Protein AF-0000000073527473 (afdb_homodimer)

Secondary structure (DSSP, 8-state):
-----EEEEEEE-SSEEEEEEEE-SSS-EEEEEEEEE-SSEEEEEEEEEETTTTEEEEEEEEEEEE-SSEEEEEE-/-----EEEEEEE-SSEEEEEEEE-SSS-EEEEEEEEE-SSEEEEEEEEEETTTTEEEEEEEEEEEE-SSEEEEEE-

Organism: Ambrosia artemisiifolia (NCBI:txid4212)

Radius of gyration: 15.17 Å; Cα contacts (8 Å, |Δi|>4): 416; chains: 2; bounding box: 35×37×34 Å

pLDDT: mean 90.04, std 8.17, range [48.41, 96.56]

InterPro domains:
  IPR001925 Porin, eukaryotic type [PTHR11743] (6-76)
  IPR023614 Porin domain superfamily [G3DSA:2.40.160.10] (2-76)
  IPR027246 Eukaryotic porin/Tom40 [PF01459] (6-75)

Solvent-accessible surface area (backbone atoms only — not comparable to full-atom values): 7274 Å² total; per-residue (Å²): 132,86,73,53,35,30,42,34,42,31,38,51,52,86,55,35,29,39,32,40,32,41,30,68,48,98,52,54,31,41,32,43,32,43,32,42,39,51,79,48,40,32,40,29,40,36,39,29,36,29,65,78,79,68,42,78,75,42,79,34,39,30,43,33,39,35,55,94,48,40,31,40,34,39,34,61,131,87,74,53,36,31,42,33,42,32,38,51,51,85,53,36,30,39,33,39,31,42,30,69,49,99,51,54,30,41,33,42,31,42,33,41,40,50,79,48,40,32,39,29,40,37,39,30,35,30,67,78,79,67,42,78,75,42,78,34,40,30,42,32,38,35,54,95,48,39,33,40,33,40,34,61

Nearest PDB structures (foldseek):
  4bum-assembly1_X-2  TM=7.334E-01  e=2.621E-02  Danio rerio
  7tcv-assembly1_XXX-2  TM=7.668E-01  e=3.592E-02  Mus musculus
  3emn-assembly1_X  TM=7.516E-01  e=4.433E-02  Mus musculus
  7nie-assembly1_C  TM=7.508E-01  e=5.765E-02  Sus scrofa
  5xdn-assembly1_B  TM=7.419E-01  e=1.337E-01  Homo sapiens

Structure (mmCIF, N/CA/C/O backbone):
data_AF-0000000073527473-model_v1
#
loop_
_entity.id
_entity.type
_entity.pdbx_description
1 polymer 'Uncharacterized protein'
#
loop_
_atom_site.group_PDB
_atom_site.id
_atom_site.type_symbol
_atom_site.label_atom_id
_atom_site.label_alt_id
_atom_site.label_comp_id
_atom_site.label_asym_id
_atom_site.label_entity_id
_atom_site.label_seq_id
_atom_site.pdbx_PDB_ins_code
_atom_site.Cartn_x
_atom_site.Cartn_y
_atom_site.Cartn_z
_atom_site.occupancy
_atom_site.B_iso_or_equiv
_atom_site.auth_seq_id
_atom_site.auth_comp_id
_atom_site.auth_asym_id
_atom_site.auth_atom_id
_atom_site.pdbx_PDB_model_num
ATOM 1 N N . MET A 1 1 ? 6.477 10.188 18.234 1 48.56 1 MET A N 1
ATOM 2 C CA . MET A 1 1 ? 6.531 9.031 17.344 1 48.56 1 MET A CA 1
ATOM 3 C C . MET A 1 1 ? 5.133 8.477 17.094 1 48.56 1 MET A C 1
ATOM 5 O O . MET A 1 1 ? 4.441 8.078 18.031 1 48.56 1 MET A O 1
ATOM 9 N N . LYS A 1 2 ? 4.492 8.992 16.109 1 56.56 2 LYS A N 1
ATOM 10 C CA . LYS A 1 2 ? 3.107 8.586 15.891 1 56.56 2 LYS A CA 1
ATOM 11 C C . LYS A 1 2 ? 3.031 7.129 15.43 1 56.56 2 LYS A C 1
ATOM 13 O O . LYS A 1 2 ? 3.672 6.754 14.445 1 56.56 2 LYS A O 1
ATOM 18 N N . VAL A 1 3 ? 2.834 6.176 16.375 1 64.62 3 VAL A N 1
ATOM 19 C CA . VAL A 1 3 ? 2.66 4.762 16.062 1 64.62 3 VAL A CA 1
ATOM 20 C C . VAL A 1 3 ? 1.426 4.574 15.18 1 64.62 3 VAL A C 1
ATOM 22 O O . VAL A 1 3 ? 0.319 4.965 15.562 1 64.62 3 VAL A O 1
ATOM 25 N N . TRP A 1 4 ? 1.646 4.324 13.875 1 75.19 4 TRP A N 1
ATOM 26 C CA . TRP A 1 4 ? 0.542 4.055 12.961 1 75.19 4 TRP A CA 1
ATOM 27 C C . TRP A 1 4 ? 0.235 2.562 12.898 1 75.19 4 TRP A C 1
ATOM 29 O O . TRP A 1 4 ? 1.094 1.759 12.531 1 75.19 4 TRP A O 1
ATOM 39 N N . LEU A 1 5 ? -0.879 2.23 13.711 1 89.69 5 LEU A N 1
ATOM 40 C CA . LEU A 1 5 ? -1.312 0.841 13.602 1 89.69 5 LEU A CA 1
ATOM 41 C C . LEU A 1 5 ? -2.361 0.679 12.508 1 89.69 5 LEU A C 1
ATOM 43 O O . LEU A 1 5 ? -3.352 1.411 12.477 1 89.69 5 LEU A O 1
ATOM 47 N N . GLN A 1 6 ? -2.037 -0.088 11.562 1 93.56 6 GLN A N 1
ATOM 48 C CA . GLN A 1 6 ? -2.955 -0.294 10.445 1 93.56 6 GLN A CA 1
ATOM 49 C C . GLN A 1 6 ? -3.105 -1.777 10.125 1 93.56 6 GLN A C 1
ATOM 51 O O . GLN A 1 6 ? -2.117 -2.516 10.094 1 93.56 6 GLN A O 1
ATOM 56 N N . VAL A 1 7 ? -4.379 -2.121 9.992 1 95.81 7 VAL A N 1
ATOM 57 C CA . VAL A 1 7 ? -4.68 -3.486 9.578 1 95.81 7 VAL A CA 1
ATOM 58 C C . VAL A 1 7 ? -5.168 -3.494 8.133 1 95.81 7 VAL A C 1
ATOM 60 O O . VAL A 1 7 ? -6.008 -2.676 7.754 1 95.81 7 VAL A O 1
ATOM 63 N N . GLU A 1 8 ? -4.613 -4.305 7.359 1 95.25 8 GLU A N 1
ATOM 64 C CA . GLU A 1 8 ? -4.984 -4.395 5.949 1 95.25 8 GLU A CA 1
ATOM 65 C C . GLU A 1 8 ? -5.41 -5.809 5.578 1 95.25 8 GLU A C 1
ATOM 67 O O . GLU A 1 8 ? -4.785 -6.785 6 1 95.25 8 GLU A O 1
ATOM 72 N N . LEU A 1 9 ? -6.57 -5.906 4.918 1 96.25 9 LEU A N 1
ATOM 73 C CA . LEU A 1 9 ? -7.086 -7.156 4.371 1 96.25 9 LEU A CA 1
ATOM 74 C C . LEU A 1 9 ? -7.25 -7.066 2.859 1 96.25 9 LEU A C 1
ATOM 76 O O . LEU A 1 9 ? -7.879 -6.133 2.354 1 96.25 9 LEU A O 1
ATOM 80 N N . GLN A 1 10 ? -6.617 -7.969 2.189 1 93.56 10 GLN A N 1
ATOM 81 C CA . GLN A 1 10 ? -6.66 -7.957 0.73 1 93.56 10 GLN A CA 1
ATOM 82 C C . GLN A 1 10 ? -7.148 -9.289 0.181 1 93.56 10 GLN A C 1
ATOM 84 O O . GLN A 1 10 ? -6.66 -10.352 0.58 1 93.56 10 GLN A O 1
ATOM 89 N N . TYR A 1 11 ? -8.164 -9.219 -0.656 1 94.44 11 TYR A N 1
ATOM 90 C CA . TYR A 1 11 ? -8.68 -10.391 -1.359 1 94.44 11 TYR A CA 1
ATOM 91 C C . TYR A 1 11 ? -8.312 -10.344 -2.838 1 94.44 11 TYR A C 1
ATOM 93 O O . TYR A 1 11 ? -8.672 -9.398 -3.545 1 94.44 11 TYR A O 1
ATOM 101 N N . LEU A 1 12 ? -7.445 -11.281 -3.234 1 85.44 12 LEU A N 1
ATOM 102 C CA . LEU A 1 12 ? -6.996 -11.328 -4.621 1 85.44 12 LEU A CA 1
ATOM 103 C C . LEU A 1 12 ? -7.652 -12.492 -5.363 1 85.44 12 LEU A C 1
ATOM 105 O O . LEU A 1 12 ? -7.559 -13.641 -4.926 1 85.44 12 LEU A O 1
ATOM 109 N N . HIS A 1 13 ? -8.367 -12.062 -6.426 1 87.94 13 HIS A N 1
ATOM 110 C CA . HIS A 1 13 ? -8.945 -13.07 -7.309 1 87.94 13 HIS A CA 1
ATOM 111 C C . HIS A 1 13 ? -8.297 -13.016 -8.695 1 87.94 13 HIS A C 1
ATOM 113 O O . HIS A 1 13 ? -7.516 -12.109 -8.984 1 87.94 13 HIS A O 1
ATOM 119 N N . GLU A 1 14 ? -8.539 -14.008 -9.57 1 85.31 14 GLU A N 1
ATOM 120 C CA . GLU A 1 14 ? -7.91 -14.125 -10.883 1 85.31 14 GLU A CA 1
ATOM 121 C C . GLU A 1 14 ? -8.094 -12.852 -11.703 1 85.31 14 GLU A C 1
ATOM 123 O O . GLU A 1 14 ? -7.172 -12.414 -12.391 1 85.31 14 GLU A O 1
ATOM 128 N N . TYR A 1 15 ? -9.219 -12.203 -11.617 1 87.81 15 TYR A N 1
ATOM 129 C CA . TYR A 1 15 ? -9.516 -11.062 -12.477 1 87.81 15 TYR A CA 1
ATOM 130 C C . TYR A 1 15 ? -9.805 -9.812 -11.648 1 87.81 15 TYR A C 1
ATOM 132 O O . TYR A 1 15 ? -10.062 -8.742 -12.195 1 87.81 15 TYR A O 1
ATOM 140 N N . ALA A 1 16 ? -9.719 -10.047 -10.305 1 92.56 16 ALA A N 1
ATOM 141 C CA . ALA A 1 16 ? -10.102 -8.914 -9.469 1 92.56 16 ALA A CA 1
ATOM 142 C C . ALA A 1 16 ? -9.531 -9.055 -8.062 1 92.56 16 ALA A C 1
ATOM 144 O O . ALA A 1 16 ? -9.234 -10.164 -7.613 1 92.56 16 ALA A O 1
ATOM 145 N N . GLY A 1 17 ? -9.297 -7.902 -7.461 1 92.12 17 GLY A N 1
ATOM 146 C CA . GLY A 1 17 ? -8.844 -7.844 -6.082 1 92.12 17 GLY A CA 1
ATOM 147 C C . GLY A 1 17 ? -9.359 -6.637 -5.332 1 92.12 17 GLY A C 1
ATOM 148 O O . GLY A 1 17 ? -9.594 -5.578 -5.926 1 92.12 17 GLY A O 1
ATOM 149 N N . ILE A 1 18 ? -9.617 -6.922 -4.09 1 96 18 ILE A N 1
ATOM 150 C CA . ILE A 1 18 ? -10.07 -5.82 -3.25 1 96 18 ILE A CA 1
ATOM 151 C C . ILE A 1 18 ? -9.281 -5.812 -1.941 1 96 18 ILE A C 1
ATOM 153 O O . ILE A 1 18 ? -8.859 -6.863 -1.46 1 96 18 ILE A O 1
ATOM 157 N N . SER A 1 19 ? -8.922 -4.648 -1.49 1 93.56 19 SER A N 1
ATOM 158 C CA . SER A 1 19 ? -8.195 -4.512 -0.231 1 93.56 19 SER A CA 1
ATOM 159 C C . SER A 1 19 ? -8.852 -3.475 0.675 1 93.56 19 SER A C 1
ATOM 161 O O . SER A 1 19 ? -9.375 -2.471 0.195 1 93.56 19 SER A O 1
ATOM 163 N N . THR A 1 20 ? -8.945 -3.797 1.899 1 96.31 20 THR A N 1
ATOM 164 C CA . THR A 1 20 ? -9.484 -2.889 2.904 1 96.31 20 THR A CA 1
ATOM 165 C C . THR A 1 20 ? -8.477 -2.674 4.035 1 96.31 20 THR A C 1
ATOM 167 O O . THR A 1 20 ? -7.797 -3.613 4.453 1 96.31 20 THR A O 1
ATOM 170 N N . SER A 1 21 ? -8.234 -1.504 4.391 1 93.62 21 SER A N 1
ATOM 171 C CA . SER A 1 21 ? -7.309 -1.191 5.473 1 93.62 21 SER A CA 1
ATOM 172 C C . SER A 1 21 ? -7.949 -0.259 6.496 1 93.62 21 SER A C 1
ATOM 174 O O . SER A 1 21 ? -8.68 0.662 6.133 1 93.62 21 SER A O 1
ATOM 176 N N . ILE A 1 22 ? -7.762 -0.572 7.754 1 95.12 22 ILE A N 1
ATOM 177 C CA . ILE A 1 22 ? -8.305 0.227 8.844 1 95.12 22 ILE A CA 1
ATOM 178 C C . ILE A 1 22 ? -7.164 0.776 9.703 1 95.12 22 ILE A C 1
ATOM 180 O O . ILE A 1 22 ? -6.383 0.011 10.273 1 95.12 22 ILE A O 1
ATOM 184 N N . GLY A 1 23 ? -7.039 2.008 9.688 1 91.75 23 GLY A N 1
ATOM 185 C CA . GLY A 1 23 ? -6.086 2.66 10.578 1 91.75 23 GLY A CA 1
ATOM 186 C C . GLY A 1 23 ? -6.617 2.859 11.984 1 91.75 23 GLY A C 1
ATOM 187 O O . GLY A 1 23 ? -7.621 3.547 12.18 1 91.75 23 GLY A O 1
ATOM 188 N N . LEU A 1 24 ? -5.941 2.021 12.938 1 87.19 24 LEU A N 1
ATOM 189 C CA . LEU A 1 24 ? -6.375 2.098 14.328 1 87.19 24 LEU A CA 1
ATOM 190 C C . LEU A 1 24 ? -5.605 3.178 15.078 1 87.19 24 LEU A C 1
ATOM 192 O O . LEU A 1 24 ? -4.73 2.871 15.891 1 87.19 24 LEU A O 1
ATOM 196 N N . THR A 1 25 ? -5.629 4.402 14.516 1 80.31 25 THR A N 1
ATOM 197 C CA . THR A 1 25 ? -5.023 5.527 15.219 1 80.31 25 THR A CA 1
ATOM 198 C C . THR A 1 25 ? -6.094 6.453 15.781 1 80.31 25 THR A C 1
ATOM 200 O O . THR A 1 25 ? -7.18 6 16.156 1 80.31 25 THR A O 1
ATOM 203 N N . ALA A 1 26 ? -5.766 7.746 15.898 1 77.81 26 ALA A N 1
ATOM 204 C CA . ALA A 1 26 ? -6.68 8.711 16.5 1 77.81 26 ALA A CA 1
ATOM 205 C C . ALA A 1 26 ? -8.023 8.711 15.773 1 77.81 26 ALA A C 1
ATOM 207 O O . ALA A 1 26 ? -9.078 8.812 16.406 1 77.81 26 ALA A O 1
ATOM 208 N N . SER A 1 27 ? -7.969 8.531 14.523 1 79.75 27 SER A N 1
ATOM 209 C CA . SER A 1 27 ? -9.211 8.43 13.766 1 79.75 27 SER A CA 1
ATOM 210 C C . SER A 1 27 ? -9.242 7.168 12.906 1 79.75 27 SER A C 1
ATOM 212 O O . SER A 1 27 ? -8.312 6.91 12.141 1 79.75 27 SER A O 1
ATOM 214 N N . PRO A 1 28 ? -10.312 6.332 13.18 1 87.69 28 PRO A N 1
ATOM 215 C CA . PRO A 1 28 ? -10.438 5.141 12.344 1 87.69 28 PRO A CA 1
ATOM 216 C C . PRO A 1 28 ? -10.562 5.477 10.859 1 87.69 28 PRO A C 1
ATOM 218 O O . PRO A 1 28 ? -11.523 6.133 10.445 1 87.69 28 PRO A O 1
ATOM 221 N N . LEU A 1 29 ? -9.609 5.273 10.047 1 89.12 29 LEU A N 1
ATOM 222 C CA . LEU A 1 29 ? -9.602 5.516 8.609 1 89.12 29 LEU A CA 1
ATOM 223 C C . LEU A 1 29 ? -9.82 4.215 7.84 1 89.12 29 LEU A C 1
ATOM 225 O O . LEU A 1 29 ? -9.086 3.244 8.031 1 89.12 29 LEU A O 1
ATOM 229 N N . PHE A 1 30 ? -10.867 4.25 7.109 1 94.75 30 PHE A N 1
ATOM 230 C CA . PHE A 1 30 ? -11.172 3.086 6.285 1 94.75 30 PHE A CA 1
ATOM 231 C C . PHE A 1 30 ? -10.695 3.295 4.855 1 94.75 30 PHE A C 1
ATOM 233 O O . PHE A 1 30 ? -11.125 4.23 4.18 1 94.75 30 PHE A O 1
ATOM 240 N N . ASN A 1 31 ? -9.766 2.555 4.457 1 94.25 31 ASN A N 1
ATOM 241 C CA . ASN A 1 31 ? -9.289 2.576 3.078 1 94.25 31 ASN A CA 1
ATOM 242 C C . ASN A 1 31 ? -9.812 1.384 2.283 1 94.25 31 ASN A C 1
ATOM 244 O O . ASN A 1 31 ? -9.68 0.237 2.717 1 94.25 31 ASN A O 1
ATOM 248 N N . PHE A 1 32 ? -10.391 1.725 1.265 1 96.56 32 PHE A N 1
ATOM 249 C CA . PHE A 1 32 ? -10.898 0.683 0.38 1 96.56 32 PHE A CA 1
ATOM 250 C C . PHE A 1 32 ? -10.242 0.774 -0.994 1 96.56 32 PHE A C 1
ATOM 252 O O . PHE A 1 32 ? -10.266 1.831 -1.629 1 96.56 32 PHE A O 1
ATOM 259 N N . SER A 1 33 ? -9.602 -0.312 -1.454 1 94.88 33 SER A N 1
ATOM 260 C CA . SER A 1 33 ? -8.977 -0.364 -2.771 1 94.88 33 SER A CA 1
ATOM 261 C C . SER A 1 33 ? -9.523 -1.526 -3.596 1 94.88 33 SER A C 1
ATOM 263 O O . SER A 1 33 ? -9.688 -2.635 -3.08 1 94.88 33 SER A O 1
ATOM 265 N N . GLY A 1 34 ? -9.961 -1.241 -4.703 1 95.88 34 GLY A N 1
ATOM 266 C CA . GLY A 1 34 ? -10.367 -2.264 -5.656 1 95.88 34 GLY A CA 1
ATOM 267 C C . GLY A 1 34 ? -9.461 -2.346 -6.867 1 95.88 34 GLY A C 1
ATOM 268 O O . GLY A 1 34 ? -9.008 -1.32 -7.383 1 95.88 34 GLY A O 1
ATOM 269 N N . VAL A 1 35 ? -9.047 -3.539 -7.27 1 93.44 35 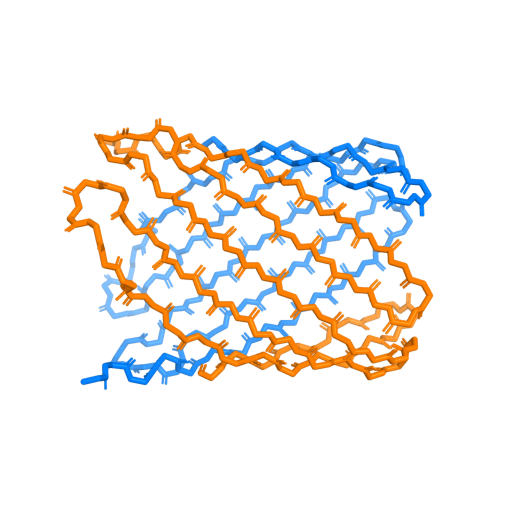VAL A N 1
ATOM 270 C CA . VAL A 1 35 ? -8.188 -3.738 -8.43 1 93.44 35 VAL A CA 1
ATOM 271 C C . VAL A 1 35 ? -8.844 -4.711 -9.406 1 93.44 35 VAL A C 1
ATOM 273 O O . VAL A 1 35 ? -9.461 -5.695 -8.992 1 93.44 35 VAL A O 1
ATOM 276 N N . ALA A 1 36 ? -8.922 -4.297 -10.555 1 95.12 36 ALA A N 1
ATOM 277 C CA . ALA A 1 36 ? -9.406 -5.168 -11.625 1 95.12 36 ALA A CA 1
ATOM 278 C C . ALA A 1 36 ? -8.398 -5.25 -12.766 1 95.12 36 ALA A C 1
ATOM 280 O O . ALA A 1 36 ? -7.809 -4.242 -13.148 1 95.12 36 ALA A O 1
ATOM 281 N N . GLY A 1 37 ? -8.109 -6.473 -13.234 1 93.38 37 GLY A N 1
ATOM 282 C CA . GLY A 1 37 ? -7.168 -6.656 -14.328 1 93.38 37 GLY A CA 1
ATOM 283 C C . GLY A 1 37 ? -6.816 -8.109 -14.578 1 93.38 37 GLY A C 1
ATOM 284 O O . GLY A 1 37 ? -7.602 -9.008 -14.258 1 93.38 37 GLY A O 1
ATOM 285 N N . ASN A 1 38 ? -5.715 -8.297 -15.273 1 91.06 38 ASN A N 1
ATOM 286 C CA . ASN A 1 38 ? -5.191 -9.633 -15.531 1 91.06 38 ASN A CA 1
ATOM 287 C C . ASN A 1 38 ? -3.842 -9.852 -14.852 1 91.06 38 ASN A C 1
ATOM 289 O O . ASN A 1 38 ? -3.443 -9.062 -13.992 1 91.06 38 ASN A O 1
ATOM 293 N N . ASN A 1 39 ? -3.205 -10.953 -15.07 1 84.94 39 ASN A N 1
ATOM 294 C CA . ASN A 1 39 ? -1.945 -11.297 -14.422 1 84.94 39 ASN A CA 1
ATOM 295 C C . ASN A 1 39 ? -0.826 -10.344 -14.828 1 84.94 39 ASN A C 1
ATOM 297 O O . ASN A 1 39 ? 0.183 -10.227 -14.133 1 84.94 39 ASN A O 1
ATOM 301 N N . THR A 1 40 ? -1.095 -9.672 -15.859 1 90.38 40 THR A N 1
ATOM 302 C CA . THR A 1 40 ? -0.044 -8.812 -16.391 1 90.38 40 THR A CA 1
ATOM 303 C C . THR A 1 40 ? -0.338 -7.348 -16.062 1 90.38 40 THR A C 1
ATOM 305 O O . THR A 1 40 ? 0.567 -6.59 -15.703 1 90.38 40 THR A O 1
ATOM 308 N N . VAL A 1 41 ? -1.59 -7.031 -16.203 1 92.94 41 VAL A N 1
ATOM 309 C CA . VAL A 1 41 ? -1.99 -5.641 -16.031 1 92.94 41 VAL A CA 1
ATOM 310 C C . VAL A 1 41 ? -3.221 -5.562 -15.125 1 92.94 41 VAL A C 1
ATOM 312 O O . VAL A 1 41 ? -4.105 -6.418 -15.203 1 92.94 41 VAL A O 1
ATOM 315 N N . ALA A 1 42 ? -3.156 -4.582 -14.164 1 93.5 42 ALA A N 1
ATOM 316 C CA . ALA A 1 42 ? -4.293 -4.383 -13.273 1 93.5 42 ALA A CA 1
ATOM 317 C C . ALA A 1 42 ? -4.543 -2.896 -13.031 1 93.5 42 ALA A C 1
ATOM 319 O O . ALA A 1 42 ? -3.604 -2.102 -12.984 1 93.5 42 ALA A O 1
ATOM 320 N N . LEU A 1 43 ? -5.777 -2.547 -13 1 94.94 43 LEU A N 1
ATOM 321 C CA . LEU A 1 43 ? -6.207 -1.197 -12.648 1 94.94 43 LEU A CA 1
ATOM 322 C C . LEU A 1 43 ? -6.879 -1.177 -11.281 1 94.94 43 LEU A C 1
ATOM 324 O O . LEU A 1 43 ? -7.633 -2.092 -10.938 1 94.94 43 LEU A O 1
ATOM 328 N N . GLY A 1 44 ? -6.449 -0.204 -10.5 1 94.06 44 GLY A N 1
ATOM 329 C CA . GLY A 1 44 ? -7.012 -0.11 -9.164 1 94.06 44 GLY A CA 1
ATOM 330 C C . GLY A 1 44 ? -7.48 1.289 -8.812 1 94.06 44 GLY A C 1
ATOM 331 O O . GLY A 1 44 ? -7.004 2.271 -9.375 1 94.06 44 GLY A O 1
ATOM 332 N N . THR A 1 45 ? -8.461 1.361 -7.984 1 95.44 45 THR A N 1
ATOM 333 C CA . THR A 1 45 ? -8.961 2.598 -7.395 1 95.44 45 THR A CA 1
ATOM 334 C C . THR A 1 45 ? -8.945 2.518 -5.871 1 95.44 45 THR A C 1
ATOM 336 O O . THR A 1 45 ? -9.172 1.45 -5.301 1 95.44 45 THR A O 1
ATOM 339 N N . ASP A 1 46 ? -8.453 3.537 -5.234 1 93.56 46 ASP A N 1
ATOM 340 C CA . ASP A 1 46 ? -8.375 3.57 -3.777 1 93.56 46 ASP A CA 1
ATOM 341 C C . ASP A 1 46 ? -9.102 4.785 -3.215 1 93.56 46 ASP A C 1
ATOM 343 O O . ASP A 1 46 ? -8.938 5.902 -3.715 1 93.56 46 ASP A O 1
ATOM 347 N N . VAL A 1 47 ? -9.984 4.523 -2.213 1 93.81 47 VAL A N 1
ATOM 348 C CA . VAL A 1 47 ? -10.719 5.602 -1.556 1 93.81 47 VAL A CA 1
ATOM 349 C C . VAL A 1 47 ? -10.523 5.512 -0.043 1 93.81 47 VAL A C 1
ATOM 351 O O . VAL A 1 47 ? -10.398 4.414 0.507 1 93.81 47 VAL A O 1
ATOM 354 N N . CYS A 1 48 ? -10.289 6.59 0.557 1 92.31 48 CYS A N 1
ATOM 355 C CA . CYS A 1 48 ? -10.117 6.668 2.004 1 92.31 48 CYS A CA 1
ATOM 356 C C . CYS A 1 48 ? -11.258 7.445 2.648 1 92.31 48 CYS A C 1
ATOM 358 O O . CYS A 1 48 ? -11.484 8.609 2.316 1 92.31 48 CYS A O 1
ATOM 360 N N . PHE A 1 49 ? -11.969 6.703 3.508 1 93.88 49 PHE A N 1
ATOM 361 C CA . PHE A 1 49 ? -13.109 7.273 4.227 1 93.88 49 PHE A CA 1
ATOM 362 C C . PHE A 1 49 ? -12.75 7.531 5.684 1 93.88 49 PHE A C 1
ATOM 364 O O . PHE A 1 49 ? -12.344 6.617 6.406 1 93.88 49 PHE A O 1
ATOM 371 N N . ASP A 1 50 ? -12.898 8.719 6 1 92 50 ASP A N 1
ATOM 372 C CA . ASP A 1 50 ? -12.633 9.125 7.375 1 92 50 ASP A CA 1
ATOM 373 C C . ASP A 1 50 ? -13.914 9.125 8.203 1 92 50 ASP A C 1
ATOM 375 O O . ASP A 1 50 ? -14.805 9.945 7.988 1 92 50 ASP A O 1
ATOM 379 N N . THR A 1 51 ? -13.961 8.203 9.047 1 90.88 51 THR A N 1
ATOM 380 C CA . THR A 1 51 ? -15.164 8.07 9.859 1 90.88 51 THR A CA 1
ATOM 381 C C . THR A 1 51 ? -15.281 9.234 10.836 1 90.88 51 THR A C 1
ATOM 383 O O . THR A 1 51 ? -16.375 9.547 11.305 1 90.88 51 THR A O 1
ATOM 386 N N .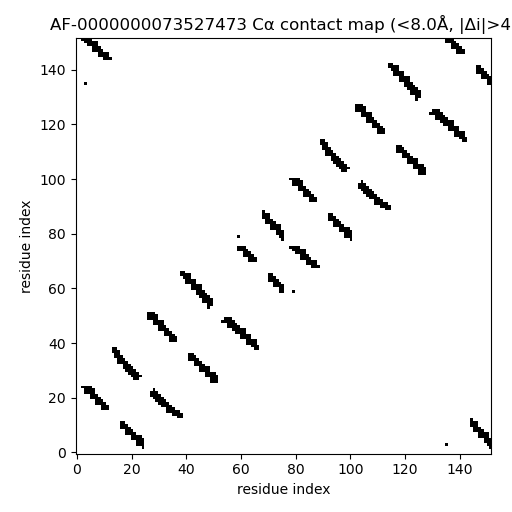 ALA A 1 52 ? -14.133 9.836 11.125 1 86.44 52 ALA A N 1
ATOM 387 C CA . ALA A 1 52 ? -14.156 10.984 12.023 1 86.44 52 ALA A CA 1
ATOM 388 C C . ALA A 1 52 ? -14.852 12.18 11.383 1 86.44 52 ALA A C 1
ATOM 390 O O . ALA A 1 52 ? -15.68 12.844 12.023 1 86.44 52 ALA A O 1
ATOM 391 N N . THR A 1 53 ? -14.602 12.375 10.086 1 88.12 53 THR A N 1
ATOM 392 C 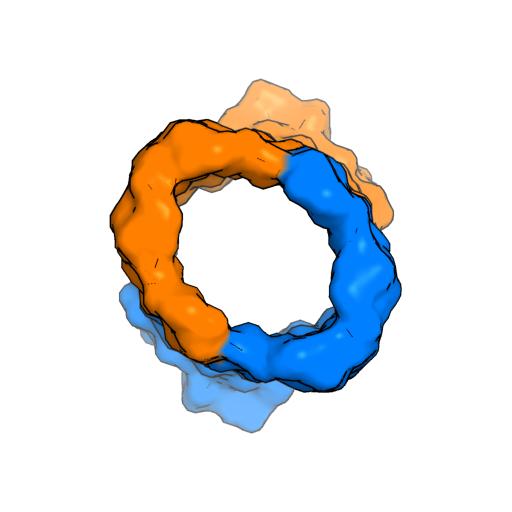CA . THR A 1 53 ? -15.18 13.508 9.375 1 88.12 53 THR A CA 1
ATOM 393 C C . THR A 1 53 ? -16.391 13.078 8.555 1 88.12 53 THR A C 1
ATOM 395 O O . THR A 1 53 ? -17.281 13.883 8.273 1 88.12 53 THR A O 1
ATOM 398 N N . GLY A 1 54 ? -16.406 11.859 8.305 1 91.25 54 GLY A N 1
ATOM 399 C CA . GLY A 1 54 ? -17.5 11.289 7.531 1 91.25 54 GLY A CA 1
ATOM 400 C C . GLY A 1 54 ? -17.406 11.602 6.051 1 91.25 54 GLY A C 1
ATOM 401 O O . GLY A 1 54 ? -18.422 11.781 5.383 1 91.25 54 GLY A O 1
ATOM 402 N N . ASN A 1 55 ? -16.188 11.844 5.535 1 93.88 55 ASN A N 1
ATOM 403 C CA . ASN A 1 55 ? -15.984 12.188 4.133 1 93.88 55 ASN A CA 1
ATOM 404 C C . ASN A 1 55 ? -14.82 11.406 3.527 1 93.88 55 ASN A C 1
ATOM 406 O O . ASN A 1 55 ? -13.961 10.906 4.254 1 93.88 55 ASN A O 1
ATOM 410 N N . PHE A 1 56 ? -14.938 11.398 2.148 1 90.88 56 PHE A N 1
ATOM 411 C CA . PHE A 1 56 ? -13.82 10.797 1.429 1 90.88 56 PHE A CA 1
ATOM 412 C C . PHE A 1 56 ? -12.617 11.734 1.403 1 90.88 56 PHE A C 1
ATOM 414 O O . PHE A 1 56 ? -12.734 12.891 0.992 1 90.88 56 PHE A O 1
ATOM 421 N N . THR A 1 57 ? -11.602 11.203 1.915 1 87.56 57 THR A N 1
ATOM 422 C CA . THR A 1 57 ? -10.43 12.062 2.041 1 87.56 57 THR A CA 1
ATOM 423 C C . THR A 1 57 ? -9.492 11.867 0.856 1 87.56 57 THR A C 1
ATOM 425 O O . THR A 1 57 ? -8.789 12.797 0.457 1 87.56 57 THR A O 1
ATOM 428 N N . LYS A 1 58 ? -9.469 10.672 0.301 1 85.12 58 LYS A N 1
ATOM 429 C CA . LYS A 1 58 ? -8.531 10.414 -0.785 1 85.12 58 LYS A CA 1
ATOM 430 C C . LYS A 1 58 ? -9.164 9.547 -1.867 1 85.12 58 LYS A C 1
ATOM 432 O O . LYS A 1 58 ? -9.922 8.625 -1.563 1 85.12 58 LYS A O 1
ATOM 437 N N . TYR A 1 59 ? -8.969 10.039 -3.055 1 91.06 59 TYR A N 1
ATOM 438 C CA . TYR A 1 59 ? -9.328 9.258 -4.234 1 91.06 59 TYR A CA 1
ATOM 439 C C . TYR A 1 59 ? -8.117 9.023 -5.129 1 91.06 59 TYR A C 1
ATOM 441 O O . TYR A 1 59 ? -7.527 9.977 -5.641 1 91.06 59 TYR A O 1
ATOM 449 N N . ASN A 1 60 ? -7.766 7.801 -5.234 1 91.88 60 ASN A N 1
ATOM 450 C CA . ASN A 1 60 ? -6.59 7.492 -6.039 1 91.88 60 ASN A CA 1
ATOM 451 C C . ASN A 1 60 ? -6.898 6.445 -7.105 1 91.88 60 ASN A C 1
ATOM 453 O O . ASN A 1 60 ? -7.73 5.562 -6.895 1 91.88 60 ASN A O 1
ATOM 457 N N . ALA A 1 61 ? -6.277 6.645 -8.18 1 94.62 61 ALA A N 1
ATOM 458 C CA . ALA A 1 61 ? -6.27 5.633 -9.234 1 94.62 61 ALA A CA 1
ATOM 459 C C . ALA A 1 61 ? -4.902 4.965 -9.344 1 94.62 61 ALA A C 1
ATOM 461 O O . ALA A 1 61 ? -3.871 5.613 -9.172 1 94.62 61 ALA A O 1
ATOM 462 N N . ALA A 1 62 ? -4.957 3.715 -9.492 1 93.75 62 ALA A N 1
ATOM 463 C CA . ALA A 1 62 ? -3.691 2.986 -9.57 1 93.75 62 ALA A CA 1
ATOM 464 C C . ALA A 1 62 ? -3.662 2.064 -10.789 1 93.75 62 ALA A C 1
ATOM 466 O O . ALA A 1 62 ? -4.648 1.387 -11.086 1 93.75 62 ALA A O 1
ATOM 467 N N . LEU A 1 63 ? -2.58 2.127 -11.484 1 95.5 63 LEU A N 1
ATOM 468 C CA . LEU A 1 63 ? -2.279 1.205 -12.578 1 95.5 63 LEU A CA 1
ATOM 469 C C . LEU A 1 63 ? -1.084 0.324 -12.227 1 95.5 63 LEU A C 1
ATOM 471 O O . LEU A 1 63 ? -0.039 0.825 -11.805 1 95.5 63 LEU A O 1
ATOM 475 N N . SER A 1 64 ? -1.279 -0.926 -12.258 1 93.5 64 SER A N 1
ATOM 476 C CA . SER A 1 64 ? -0.18 -1.824 -11.914 1 93.5 64 SER A CA 1
ATOM 477 C C . SER A 1 64 ? 0.083 -2.826 -13.039 1 93.5 64 SER A C 1
ATOM 479 O O . SER A 1 64 ? -0.851 -3.293 -13.695 1 93.5 64 SER A O 1
ATOM 481 N N . PHE A 1 65 ? 1.305 -2.996 -13.312 1 95.25 65 PHE A N 1
ATOM 482 C CA . PHE A 1 65 ? 1.806 -4.012 -14.234 1 95.25 65 PHE A CA 1
ATOM 483 C C . PHE A 1 65 ? 2.631 -5.055 -13.484 1 95.25 65 PHE A C 1
ATOM 485 O O . PHE A 1 65 ? 3.666 -4.73 -12.898 1 95.25 65 PHE A O 1
ATOM 492 N N . SER A 1 66 ? 2.08 -6.242 -13.398 1 90.19 66 SER A N 1
ATOM 493 C CA . SER A 1 66 ? 2.74 -7.305 -12.648 1 90.19 66 SER A CA 1
ATOM 494 C C . SER A 1 66 ? 3.33 -8.359 -13.578 1 90.19 66 SER A C 1
ATOM 496 O O . SER A 1 66 ? 2.648 -8.844 -14.484 1 90.19 66 SER A O 1
ATOM 498 N N . THR A 1 67 ? 4.629 -8.617 -13.312 1 91.19 67 THR A N 1
ATOM 499 C CA . THR A 1 67 ? 5.316 -9.711 -13.992 1 91.19 67 THR A CA 1
ATOM 500 C C . THR A 1 67 ? 5.723 -10.797 -13 1 91.19 67 THR A C 1
ATOM 502 O O . THR A 1 67 ? 5.445 -10.688 -11.805 1 91.19 67 THR A O 1
ATOM 505 N N . SER A 1 68 ? 6.27 -11.875 -13.375 1 86.12 68 SER A N 1
ATOM 506 C CA . SER A 1 68 ? 6.609 -12.992 -12.5 1 86.12 68 SER A CA 1
ATOM 507 C C . SER A 1 68 ? 7.574 -12.57 -11.398 1 86.12 68 SER A C 1
ATOM 509 O O . SER A 1 68 ? 7.559 -13.133 -10.305 1 86.12 68 SER A O 1
ATOM 511 N N . ASP A 1 69 ? 8.328 -11.57 -11.602 1 88.06 69 ASP A N 1
ATOM 512 C CA . ASP A 1 69 ? 9.367 -11.203 -10.648 1 88.06 69 ASP A CA 1
ATOM 513 C C . ASP A 1 69 ? 9.281 -9.727 -10.273 1 88.06 69 ASP A C 1
ATOM 515 O O . ASP A 1 69 ? 9.852 -9.297 -9.266 1 88.06 69 ASP A O 1
ATOM 519 N N . LEU A 1 70 ? 8.508 -9.117 -11.094 1 92.38 70 LEU A N 1
ATOM 520 C CA . LEU A 1 70 ? 8.531 -7.668 -10.953 1 92.38 70 LEU A CA 1
ATOM 521 C C . LEU A 1 70 ? 7.129 -7.086 -11.055 1 92.38 70 LEU A C 1
ATOM 523 O O . LEU A 1 70 ? 6.32 -7.547 -11.867 1 92.38 70 LEU A O 1
ATOM 527 N N . I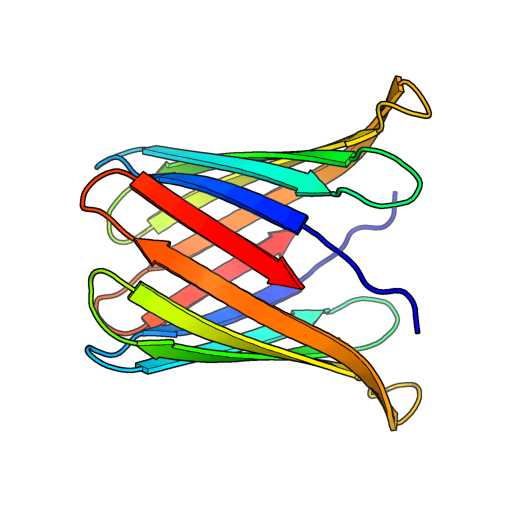LE A 1 71 ? 6.859 -6.105 -10.156 1 92.38 71 ILE A N 1
ATOM 528 C CA . ILE A 1 71 ? 5.578 -5.41 -10.203 1 92.38 71 ILE A CA 1
ATOM 529 C C . ILE A 1 71 ? 5.809 -3.902 -10.273 1 92.38 71 ILE A C 1
ATOM 531 O O . ILE A 1 71 ? 6.508 -3.336 -9.43 1 92.38 71 ILE A O 1
ATOM 535 N N . ALA A 1 72 ? 5.234 -3.297 -11.266 1 95.56 72 ALA A N 1
ATOM 536 C CA . ALA A 1 72 ? 5.277 -1.844 -11.414 1 95.56 72 ALA A CA 1
ATOM 537 C C . ALA A 1 72 ? 3.889 -1.234 -11.242 1 95.56 72 ALA A C 1
ATOM 539 O O . ALA A 1 72 ? 2.912 -1.729 -11.812 1 95.56 72 ALA A O 1
ATOM 540 N N . SER A 1 73 ? 3.805 -0.256 -10.391 1 95.12 73 SER A N 1
ATOM 541 C CA . SER A 1 73 ? 2.502 0.346 -10.125 1 95.12 73 SER A CA 1
ATOM 542 C C . SER A 1 73 ? 2.58 1.869 -10.164 1 95.12 73 SER A C 1
ATOM 544 O O . SER A 1 73 ? 3.582 2.455 -9.75 1 95.12 73 SER A O 1
ATOM 546 N N . LEU A 1 74 ? 1.54 2.457 -10.75 1 95.44 74 LEU A N 1
ATOM 547 C CA . LEU A 1 74 ? 1.404 3.906 -10.836 1 95.44 74 LEU A CA 1
ATOM 548 C C . LEU A 1 74 ? 0.156 4.379 -10.094 1 95.44 74 LEU A C 1
ATOM 550 O O . LEU A 1 74 ? -0.949 3.902 -10.367 1 95.44 74 LEU A O 1
ATOM 554 N N . ILE A 1 75 ? 0.442 5.164 -9.133 1 93.5 75 ILE A N 1
ATOM 555 C CA . ILE A 1 75 ? -0.673 5.715 -8.367 1 93.5 75 ILE A CA 1
ATOM 556 C C . ILE A 1 75 ? -0.885 7.18 -8.75 1 93.5 75 ILE A C 1
ATOM 558 O O . ILE A 1 75 ? 0.061 7.969 -8.758 1 93.5 75 ILE A O 1
ATOM 562 N N . LEU A 1 76 ? -2.174 7.492 -9.094 1 90.62 76 LEU A N 1
ATOM 563 C CA . LEU A 1 76 ? -2.523 8.828 -9.562 1 90.62 76 LEU A CA 1
ATOM 564 C C . LEU A 1 76 ? -3.586 9.461 -8.664 1 90.62 76 LEU A C 1
ATOM 566 O O . LEU A 1 76 ? -4.41 8.75 -8.086 1 90.62 76 LEU A O 1
ATOM 570 N N . MET B 1 1 ? -7.234 19.859 -4.871 1 48.41 1 MET B N 1
ATOM 571 C CA . MET B 1 1 ? -7.16 18.422 -5.098 1 48.41 1 MET B CA 1
ATOM 572 C C . MET B 1 1 ? -5.711 17.984 -5.281 1 48.41 1 MET B C 1
ATOM 574 O O . MET B 1 1 ? -5.023 18.453 -6.191 1 48.41 1 MET B O 1
ATOM 578 N N . LYS B 1 2 ? -5.082 17.656 -4.223 1 56.72 2 LYS B N 1
ATOM 579 C CA . LYS B 1 2 ? -3.658 17.344 -4.312 1 56.72 2 LYS B CA 1
ATOM 580 C C . LYS B 1 2 ? -3.428 16.047 -5.07 1 56.72 2 LYS B C 1
ATOM 582 O O . LYS B 1 2 ? -3.971 15 -4.703 1 56.72 2 LYS B O 1
ATOM 587 N N . VAL B 1 3 ? -3.219 16.125 -6.41 1 64.56 3 VAL B N 1
ATOM 588 C CA . VAL B 1 3 ? -2.9 14.969 -7.238 1 64.56 3 VAL B CA 1
ATOM 589 C C . VAL B 1 3 ? -1.6 14.336 -6.758 1 64.56 3 VAL B C 1
ATOM 591 O O . VAL B 1 3 ? -0.565 15 -6.68 1 64.56 3 VAL B O 1
ATOM 594 N N . TRP B 1 4 ? -1.704 13.18 -6.07 1 75.12 4 TRP B N 1
ATOM 595 C CA . TRP B 1 4 ? -0.524 12.438 -5.633 1 75.12 4 TRP B CA 1
ATOM 596 C C . TRP B 1 4 ? -0.082 11.438 -6.695 1 75.12 4 TRP B C 1
ATOM 598 O O . TRP B 1 4 ? -0.843 10.547 -7.066 1 75.12 4 TRP B O 1
ATOM 608 N N . LEU B 1 5 ? 1.004 11.938 -7.449 1 89.75 5 LEU B N 1
ATOM 609 C CA . LEU B 1 5 ? 1.562 10.984 -8.406 1 89.75 5 LEU B CA 1
ATOM 610 C C . LEU B 1 5 ? 2.662 10.148 -7.758 1 89.75 5 LEU B C 1
ATOM 612 O O . LEU B 1 5 ? 3.582 10.688 -7.145 1 89.75 5 LEU B O 1
ATOM 616 N N . GLN B 1 6 ? 2.434 8.898 -7.719 1 93.5 6 GLN B N 1
ATOM 617 C CA . GLN B 1 6 ? 3.406 8 -7.098 1 93.5 6 GLN B CA 1
ATOM 618 C C . GLN B 1 6 ? 3.697 6.801 -7.992 1 93.5 6 GLN B C 1
ATOM 620 O O . GLN B 1 6 ? 2.777 6.203 -8.555 1 93.5 6 GLN B O 1
ATOM 625 N N . VAL B 1 7 ? 5.012 6.59 -8.109 1 95.69 7 VAL B N 1
ATOM 626 C CA . VAL B 1 7 ? 5.449 5.41 -8.852 1 95.69 7 VAL B CA 1
ATOM 627 C C . VAL B 1 7 ? 5.984 4.359 -7.887 1 95.69 7 VAL B C 1
ATOM 629 O O . VAL B 1 7 ? 6.762 4.676 -6.984 1 95.69 7 VAL B O 1
ATOM 632 N N . GLU B 1 8 ? 5.512 3.188 -8.008 1 95.19 8 GLU B N 1
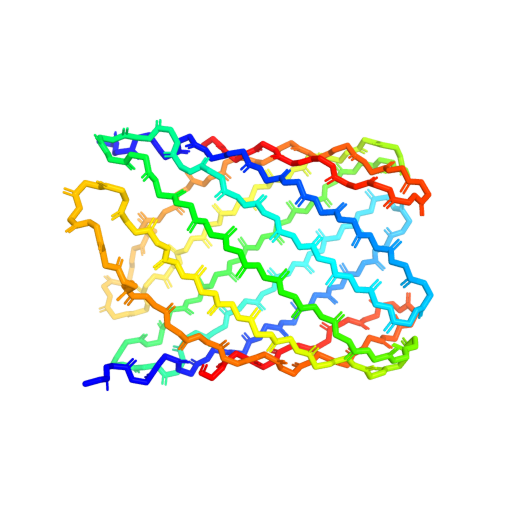ATOM 633 C CA . GLU B 1 8 ? 5.945 2.1 -7.133 1 95.19 8 GLU B CA 1
ATOM 634 C C . GLU B 1 8 ? 6.504 0.932 -7.938 1 95.19 8 GLU B C 1
ATOM 636 O O . GLU B 1 8 ? 5.945 0.557 -8.969 1 95.19 8 GLU B O 1
ATOM 641 N N . LEU B 1 9 ? 7.703 0.495 -7.527 1 96.25 9 LEU B N 1
ATOM 642 C CA . LEU B 1 9 ? 8.344 -0.688 -8.094 1 96.25 9 LEU B CA 1
ATOM 643 C C . LEU B 1 9 ? 8.555 -1.754 -7.02 1 96.25 9 LEU B C 1
ATOM 645 O O . LEU B 1 9 ? 9.109 -1.47 -5.957 1 96.25 9 LEU B O 1
ATOM 649 N N . GLN B 1 10 ? 8.031 -2.914 -7.289 1 93.56 10 GLN B N 1
ATOM 650 C CA . GLN B 1 10 ? 8.125 -4 -6.316 1 93.56 10 GLN B CA 1
ATOM 651 C C . GLN B 1 10 ? 8.758 -5.242 -6.945 1 93.56 10 GLN B C 1
ATOM 653 O O . GLN B 1 10 ? 8.344 -5.672 -8.023 1 93.56 10 GLN B O 1
ATOM 658 N N . TYR B 1 11 ? 9.789 -5.738 -6.293 1 94.38 11 TYR B N 1
ATOM 659 C CA . TYR B 1 11 ? 10.438 -6.984 -6.688 1 94.38 11 TYR B CA 1
ATOM 660 C C . TYR B 1 11 ? 10.125 -8.102 -5.699 1 94.38 11 TYR B C 1
ATOM 662 O O . TYR B 1 11 ? 10.414 -7.984 -4.508 1 94.38 11 TYR B O 1
ATOM 670 N N . LEU B 1 12 ? 9.383 -9.102 -6.188 1 85.44 12 LEU B N 1
ATOM 671 C CA . LEU B 1 12 ? 8.984 -10.211 -5.336 1 85.44 12 LEU B CA 1
ATOM 672 C C . LEU B 1 12 ? 9.773 -11.469 -5.688 1 85.44 12 LEU B C 1
ATOM 674 O O . LEU B 1 12 ? 9.781 -11.906 -6.84 1 85.44 12 LEU B O 1
ATOM 678 N N . HIS B 1 13 ? 10.477 -11.906 -4.641 1 88 13 HIS B N 1
ATOM 679 C CA . HIS B 1 13 ? 11.18 -13.18 -4.781 1 88 13 HIS B CA 1
ATOM 680 C C . HIS B 1 13 ? 10.586 -14.242 -3.871 1 88 13 HIS B C 1
ATOM 682 O O . HIS B 1 13 ? 9.727 -13.945 -3.031 1 88 13 HIS B O 1
ATOM 688 N N . GLU B 1 14 ? 10.93 -15.531 -4.016 1 85.25 14 GLU B N 1
ATOM 689 C CA . GLU B 1 14 ? 10.359 -16.656 -3.277 1 85.25 14 GLU B CA 1
ATOM 690 C C . GLU B 1 14 ? 10.453 -16.438 -1.771 1 85.25 14 GLU B C 1
ATOM 692 O O . GLU B 1 14 ? 9.523 -16.75 -1.032 1 85.25 14 GLU B O 1
ATOM 697 N N . TYR B 1 15 ? 11.516 -15.836 -1.294 1 87.69 15 TYR B N 1
ATOM 698 C CA . TYR B 1 15 ? 11.727 -15.711 0.143 1 87.69 15 TYR B CA 1
ATOM 699 C C . TYR B 1 15 ? 11.867 -14.25 0.551 1 87.69 15 TYR B C 1
ATOM 701 O O . TYR B 1 15 ? 12.039 -13.945 1.733 1 87.69 15 TYR B O 1
ATOM 709 N N . ALA B 1 16 ? 11.766 -13.406 -0.5 1 92.69 16 ALA B N 1
ATOM 710 C CA . ALA B 1 16 ? 12.016 -12 -0.18 1 92.69 16 ALA B CA 1
ATOM 711 C C . ALA B 1 16 ? 11.406 -11.078 -1.238 1 92.69 16 ALA B C 1
ATOM 713 O O . ALA B 1 16 ? 11.203 -11.492 -2.381 1 92.69 16 ALA B O 1
ATOM 714 N N . GLY B 1 17 ? 11.055 -9.898 -0.782 1 92.25 17 GLY B N 1
ATOM 715 C CA . GLY B 1 17 ? 10.539 -8.867 -1.668 1 92.25 17 GLY B CA 1
ATOM 716 C C . GLY B 1 17 ? 10.922 -7.461 -1.231 1 92.25 17 GLY B C 1
ATOM 717 O O . GLY B 1 17 ? 11.07 -7.195 -0.037 1 92.25 17 GLY B O 1
ATOM 718 N N . ILE B 1 18 ? 11.156 -6.695 -2.252 1 96 18 ILE B N 1
ATOM 719 C CA . ILE B 1 18 ? 11.477 -5.305 -1.955 1 96 18 ILE B CA 1
ATOM 720 C C . ILE B 1 18 ? 10.648 -4.379 -2.842 1 96 18 ILE B C 1
ATOM 722 O O . ILE B 1 18 ? 10.289 -4.742 -3.965 1 96 18 ILE B O 1
ATOM 726 N N . SER B 1 19 ? 10.164 -3.316 -2.27 1 93.69 19 SER B N 1
ATOM 727 C CA . SER B 1 19 ? 9.383 -2.342 -3.027 1 93.69 19 SER B CA 1
ATOM 728 C C . SER B 1 19 ? 9.914 -0.927 -2.812 1 93.69 19 SER B C 1
ATOM 730 O O . SER B 1 19 ? 10.375 -0.588 -1.72 1 93.69 19 SER B O 1
ATOM 732 N N . THR B 1 20 ? 9.992 -0.21 -3.871 1 96.25 20 THR B N 1
ATOM 733 C CA . THR B 1 20 ? 10.414 1.186 -3.824 1 96.25 20 THR B CA 1
ATOM 734 C C . THR B 1 20 ? 9.352 2.094 -4.438 1 96.25 20 THR B C 1
ATOM 736 O O . THR B 1 20 ? 8.734 1.743 -5.445 1 96.25 20 THR B O 1
ATOM 739 N N . SER B 1 21 ? 8.992 3.104 -3.799 1 93.56 21 SER B N 1
ATOM 740 C CA . SER B 1 21 ? 8 4.047 -4.305 1 93.56 21 SER B CA 1
ATOM 741 C C . SER B 1 21 ? 8.531 5.477 -4.262 1 93.56 21 SER B C 1
ATOM 743 O O . SER B 1 21 ? 9.203 5.867 -3.309 1 93.56 21 SER B O 1
ATOM 745 N N . ILE B 1 22 ? 8.32 6.199 -5.344 1 95 22 ILE B N 1
ATOM 746 C CA . ILE B 1 22 ? 8.766 7.586 -5.445 1 95 22 ILE B CA 1
ATOM 747 C C . ILE B 1 22 ? 7.559 8.5 -5.637 1 95 22 ILE B C 1
ATOM 749 O O . ILE B 1 22 ? 6.828 8.383 -6.621 1 95 22 ILE B O 1
ATOM 753 N N . GLY B 1 23 ? 7.336 9.289 -4.703 1 91.69 23 GLY B N 1
ATOM 754 C CA . GLY B 1 23 ? 6.309 10.305 -4.832 1 91.69 23 GLY B CA 1
ATOM 755 C C . GLY B 1 23 ? 6.773 11.531 -5.598 1 91.69 23 GLY B C 1
ATOM 756 O O . GLY B 1 23 ? 7.715 12.211 -5.18 1 91.69 23 GLY B O 1
ATOM 757 N N . LEU B 1 24 ? 6.152 11.656 -6.879 1 87.06 24 LEU B N 1
ATOM 758 C CA . LEU B 1 24 ? 6.539 12.773 -7.727 1 87.06 24 LEU B CA 1
ATOM 759 C C . LEU B 1 24 ? 5.68 14 -7.434 1 87.06 24 LEU B C 1
ATOM 761 O O . LEU B 1 24 ? 4.844 14.383 -8.25 1 87.06 24 LEU B O 1
ATOM 765 N N . THR B 1 25 ? 5.574 14.352 -6.137 1 80.06 25 THR B N 1
ATOM 766 C CA . THR B 1 25 ? 4.867 15.57 -5.766 1 80.06 25 THR B CA 1
ATOM 767 C C . THR B 1 25 ? 5.848 16.672 -5.402 1 80.06 25 THR B C 1
ATOM 769 O O . THR B 1 25 ? 6.969 16.719 -5.91 1 80.06 25 THR B O 1
ATOM 772 N N . ALA B 1 26 ? 5.426 17.609 -4.543 1 77.5 26 ALA B N 1
ATOM 773 C CA . ALA B 1 26 ? 6.242 18.766 -4.18 1 77.5 26 ALA B CA 1
ATOM 774 C C . ALA B 1 26 ? 7.602 18.328 -3.643 1 77.5 26 ALA B C 1
ATOM 776 O O . ALA B 1 26 ? 8.625 18.938 -3.943 1 77.5 26 ALA B O 1
ATOM 777 N N . SER B 1 27 ? 7.582 17.266 -2.951 1 79.44 27 SER B N 1
ATOM 778 C CA . SER B 1 27 ? 8.852 16.734 -2.473 1 79.44 27 SER B CA 1
ATOM 779 C C . SER B 1 27 ? 9.016 15.266 -2.867 1 79.44 27 SER B C 1
ATOM 781 O O . SER B 1 27 ? 8.133 14.445 -2.604 1 79.44 27 SER B O 1
ATOM 783 N N . PRO B 1 28 ? 10.141 15.008 -3.621 1 87.62 28 PRO B N 1
ATOM 784 C CA . PRO B 1 28 ? 10.406 13.609 -3.965 1 87.62 28 PRO B CA 1
ATOM 785 C C . PRO B 1 28 ? 10.547 12.719 -2.732 1 87.62 28 PRO B C 1
ATOM 787 O O . PRO B 1 28 ? 11.469 12.906 -1.937 1 87.62 28 PRO B O 1
ATOM 790 N N . LEU B 1 29 ? 9.641 11.914 -2.383 1 89.12 29 LEU B N 1
ATOM 791 C CA . LEU B 1 29 ? 9.664 10.984 -1.255 1 89.12 29 LEU B CA 1
ATOM 792 C C . LEU B 1 29 ? 10 9.57 -1.72 1 89.12 29 LEU B C 1
ATOM 794 O O . LEU B 1 29 ? 9.344 9.031 -2.611 1 89.12 29 LEU B O 1
ATOM 798 N N . PHE B 1 30 ? 11.062 9.141 -1.181 1 94.69 30 PHE B N 1
ATOM 799 C CA . PHE B 1 30 ? 11.484 7.785 -1.501 1 94.69 30 PHE B CA 1
ATOM 800 C C . PHE B 1 30 ? 11.047 6.812 -0.415 1 94.69 30 PHE B C 1
ATOM 802 O O . PHE B 1 30 ? 11.43 6.957 0.749 1 94.69 30 PHE B O 1
ATOM 809 N N . ASN B 1 31 ? 10.188 5.93 -0.735 1 94.19 31 ASN B N 1
ATOM 810 C CA . ASN B 1 31 ? 9.766 4.871 0.176 1 94.19 31 ASN B CA 1
ATOM 811 C C . ASN B 1 31 ? 10.406 3.533 -0.176 1 94.19 31 ASN B C 1
ATOM 81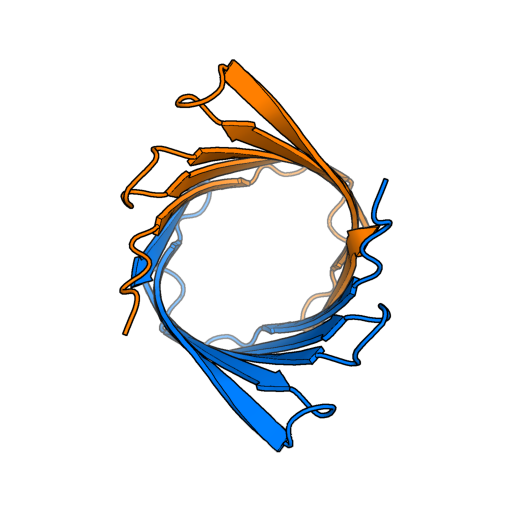3 O O . ASN B 1 31 ? 10.344 3.094 -1.325 1 94.19 31 ASN B O 1
ATOM 817 N N . PHE B 1 32 ? 11 3.057 0.769 1 96.56 32 PHE B N 1
ATOM 818 C CA . PHE B 1 32 ? 11.617 1.75 0.587 1 96.56 32 PHE B CA 1
ATOM 819 C C . PHE B 1 32 ? 11 0.722 1.529 1 96.56 32 PHE B C 1
ATOM 821 O O . PHE B 1 32 ? 10.953 0.935 2.742 1 96.56 32 PHE B O 1
ATOM 828 N N . SER B 1 33 ? 10.469 -0.376 0.987 1 94.81 33 SER B N 1
ATOM 829 C CA . SER B 1 33 ? 9.898 -1.454 1.786 1 94.81 33 SER B CA 1
ATOM 830 C C . SER B 1 33 ? 10.562 -2.789 1.475 1 94.81 33 SER B C 1
ATOM 832 O O . SER B 1 33 ? 10.805 -3.111 0.309 1 94.81 33 SER B O 1
ATOM 834 N N . GLY B 1 34 ? 11.031 -3.4 2.434 1 95.88 34 GLY B N 1
ATOM 835 C CA . GLY B 1 34 ? 11.562 -4.75 2.303 1 95.88 34 GLY B CA 1
ATOM 836 C C . GLY B 1 34 ? 10.719 -5.793 3.012 1 95.88 34 GLY B C 1
ATOM 837 O O . GLY B 1 34 ? 10.203 -5.547 4.105 1 95.88 34 GLY B O 1
ATOM 838 N N . VAL B 1 35 ? 10.438 -6.918 2.367 1 93.44 35 VAL B N 1
ATOM 839 C CA . VAL B 1 35 ? 9.641 -7.992 2.953 1 93.44 35 VAL B CA 1
ATOM 840 C C . VAL B 1 35 ? 10.414 -9.305 2.891 1 93.44 35 VAL B C 1
ATOM 842 O O . VAL B 1 35 ? 11.094 -9.586 1.901 1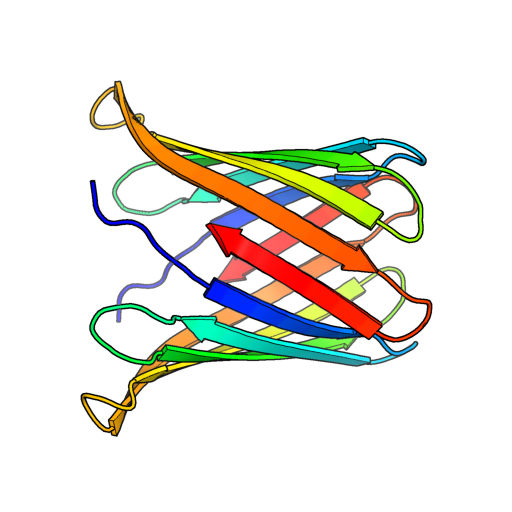 93.44 35 VAL B O 1
ATOM 845 N N . ALA B 1 36 ? 10.5 -9.883 3.967 1 95.19 36 ALA B N 1
ATOM 846 C CA . ALA B 1 36 ? 11.102 -11.211 4.031 1 95.19 36 ALA B CA 1
ATOM 847 C C . ALA B 1 36 ? 10.148 -12.211 4.688 1 95.19 36 ALA B C 1
ATOM 849 O O . ALA B 1 36 ? 9.484 -11.891 5.672 1 95.19 36 ALA B O 1
ATOM 850 N N . GLY B 1 37 ? 9.992 -13.414 4.07 1 93.31 37 GLY B N 1
ATOM 851 C CA . GLY B 1 37 ? 9.117 -14.438 4.621 1 93.31 37 GLY B CA 1
ATOM 852 C C . GLY B 1 37 ? 8.898 -15.609 3.684 1 93.31 37 GLY B C 1
ATOM 853 O O . GLY B 1 37 ? 9.75 -15.898 2.844 1 93.31 37 GLY B O 1
ATOM 854 N N . ASN B 1 38 ? 7.836 -16.344 3.953 1 91.12 38 ASN B N 1
ATOM 855 C CA . ASN B 1 38 ? 7.441 -17.453 3.102 1 91.12 38 ASN B CA 1
ATOM 856 C C . ASN B 1 38 ? 6.09 -17.203 2.438 1 91.12 38 ASN B C 1
ATOM 858 O O . ASN B 1 38 ? 5.605 -16.062 2.416 1 91.12 38 ASN B O 1
ATOM 862 N N . ASN B 1 39 ? 5.559 -18.156 1.727 1 84.88 39 ASN B N 1
ATOM 863 C CA . ASN B 1 39 ? 4.309 -17.984 0.987 1 84.88 39 ASN B CA 1
ATOM 864 C C . ASN B 1 39 ? 3.129 -17.766 1.925 1 84.88 39 ASN B C 1
ATOM 866 O O . ASN B 1 39 ? 2.088 -17.25 1.505 1 84.88 39 ASN B O 1
ATOM 870 N N . THR B 1 40 ? 3.387 -18.062 3.119 1 90.5 40 THR B N 1
ATOM 871 C CA . THR B 1 40 ? 2.285 -17.969 4.07 1 90.5 40 THR B CA 1
ATOM 872 C C . THR B 1 40 ? 2.443 -16.75 4.969 1 90.5 40 THR B C 1
ATOM 874 O O . THR B 1 40 ? 1.464 -16.062 5.266 1 90.5 40 THR B O 1
ATOM 877 N N . VAL B 1 41 ? 3.67 -16.531 5.344 1 92.94 41 VAL B N 1
ATOM 878 C CA . VAL B 1 41 ? 3.943 -15.461 6.289 1 92.94 41 VAL B CA 1
ATOM 879 C C . VAL B 1 41 ? 5.125 -14.625 5.797 1 92.94 41 VAL B C 1
ATOM 881 O O . VAL B 1 41 ? 6.082 -15.164 5.242 1 92.94 41 VAL B O 1
ATOM 884 N N . ALA B 1 42 ? 4.93 -13.273 5.906 1 93.56 42 ALA B N 1
ATOM 885 C CA . ALA B 1 42 ? 6.004 -12.367 5.508 1 93.56 42 ALA B CA 1
ATOM 886 C C . ALA B 1 42 ? 6.121 -11.195 6.477 1 93.56 42 ALA B C 1
ATOM 888 O O . ALA B 1 42 ? 5.113 -10.719 7.012 1 93.56 42 ALA B O 1
ATOM 889 N N . LEU B 1 43 ? 7.312 -10.836 6.762 1 94.94 43 LEU B N 1
ATOM 890 C CA . LEU B 1 43 ? 7.613 -9.656 7.562 1 94.94 43 LEU B CA 1
ATOM 891 C C . LEU B 1 43 ? 8.219 -8.555 6.699 1 94.94 43 LEU B C 1
ATOM 893 O O . LEU B 1 43 ? 9.031 -8.836 5.809 1 94.94 43 LEU B O 1
ATOM 897 N N . GLY B 1 44 ? 7.688 -7.383 6.902 1 94 44 GLY B N 1
ATOM 898 C CA . GLY B 1 44 ? 8.188 -6.266 6.117 1 94 44 GLY B CA 1
ATOM 899 C C . GLY B 1 44 ? 8.523 -5.047 6.953 1 94 44 GLY B C 1
ATOM 900 O O . GLY B 1 44 ? 7.984 -4.871 8.047 1 94 44 GLY B O 1
ATOM 901 N N . THR B 1 45 ? 9.453 -4.293 6.496 1 95.44 45 THR B N 1
ATOM 902 C CA . THR B 1 45 ? 9.82 -3 7.062 1 95.44 45 THR B CA 1
ATOM 903 C C . THR B 1 45 ? 9.758 -1.906 6 1 95.44 45 THR B C 1
ATOM 905 O O . THR B 1 45 ? 10.047 -2.154 4.828 1 95.44 45 THR B O 1
ATOM 908 N N . ASP B 1 46 ? 9.172 -0.797 6.34 1 93.56 46 ASP B N 1
ATOM 909 C CA . ASP B 1 46 ? 9.031 0.315 5.402 1 93.56 46 ASP B CA 1
ATOM 910 C C . ASP B 1 46 ? 9.648 1.592 5.977 1 93.56 46 ASP B C 1
ATOM 912 O O . ASP B 1 46 ? 9.414 1.932 7.137 1 93.56 46 ASP B O 1
ATOM 916 N N . VAL B 1 47 ? 10.5 2.258 5.152 1 93.69 47 VAL B N 1
ATOM 917 C CA . VAL B 1 47 ? 11.125 3.514 5.559 1 93.69 47 VAL B CA 1
ATOM 918 C C . VAL B 1 47 ? 10.883 4.578 4.488 1 93.69 47 VAL B C 1
ATOM 920 O O . VAL B 1 47 ? 10.82 4.266 3.299 1 93.69 47 VAL B O 1
ATOM 923 N N . CYS B 1 48 ? 10.531 5.707 4.898 1 92.38 48 CYS B N 1
ATOM 924 C CA . CYS B 1 48 ? 10.297 6.836 4.004 1 92.38 48 CYS B CA 1
ATOM 925 C C . CYS B 1 48 ? 11.359 7.914 4.199 1 92.38 48 CYS B C 1
ATOM 927 O O . CYS B 1 48 ? 11.516 8.445 5.301 1 92.38 48 CYS B O 1
ATOM 929 N N . PHE B 1 49 ? 12.094 8.133 3.096 1 93.88 49 PHE B N 1
ATOM 930 C CA . PHE B 1 49 ? 13.156 9.133 3.09 1 93.88 49 PHE B CA 1
ATOM 931 C C . PHE B 1 49 ? 12.734 10.375 2.311 1 93.88 49 PHE B C 1
ATOM 933 O O . PHE B 1 49 ? 12.375 10.281 1.134 1 93.88 49 PHE B O 1
ATOM 940 N N . ASP B 1 50 ? 12.781 11.375 2.998 1 92.06 50 ASP B N 1
ATOM 941 C CA . ASP B 1 50 ? 12.445 12.656 2.387 1 92.06 50 ASP B CA 1
ATOM 942 C C . ASP B 1 50 ? 13.695 13.367 1.877 1 92.06 50 ASP B C 1
ATOM 944 O O . ASP B 1 50 ? 14.523 13.82 2.668 1 92.06 50 ASP B O 1
ATOM 948 N N . THR B 1 51 ? 13.789 13.391 0.629 1 90.88 51 THR B N 1
ATOM 949 C CA . THR B 1 51 ? 14.977 14 0.035 1 90.88 51 THR B CA 1
ATOM 950 C C . THR B 1 51 ? 14.977 15.508 0.252 1 90.88 51 THR B C 1
ATOM 952 O O . THR B 1 51 ? 16.031 16.141 0.207 1 90.88 51 THR B O 1
ATOM 955 N N . ALA B 1 52 ? 13.781 16.031 0.481 1 86.44 52 ALA B N 1
ATOM 956 C CA . ALA B 1 52 ? 13.688 17.469 0.733 1 86.44 52 ALA B CA 1
ATOM 957 C C . ALA B 1 52 ? 14.32 17.828 2.076 1 86.44 52 ALA B C 1
ATOM 959 O O . ALA B 1 52 ? 15.055 18.812 2.176 1 86.44 52 ALA B O 1
ATOM 960 N N . THR B 1 53 ? 14.094 16.984 3.076 1 88.06 53 THR B N 1
ATOM 961 C CA . THR B 1 53 ? 14.602 17.25 4.414 1 88.06 53 THR B CA 1
ATOM 962 C C . THR B 1 53 ? 15.867 16.438 4.68 1 88.06 53 THR B C 1
ATOM 964 O O . THR B 1 53 ? 16.703 16.828 5.496 1 88.06 53 THR B O 1
ATOM 967 N N . GLY B 1 54 ? 15.984 15.445 3.951 1 91.44 54 GLY B N 1
ATOM 968 C CA . GLY B 1 54 ? 17.141 14.578 4.086 1 91.44 54 GLY B CA 1
ATOM 969 C C . GLY B 1 54 ? 17.062 13.664 5.297 1 91.44 54 GLY B C 1
ATOM 970 O O . GLY B 1 54 ? 18.078 13.367 5.918 1 91.44 54 GLY B O 1
ATOM 971 N N . ASN B 1 55 ? 15.867 13.344 5.77 1 94.06 55 ASN B N 1
ATOM 972 C CA . ASN B 1 55 ? 15.68 12.508 6.945 1 94.06 55 ASN B CA 1
ATOM 973 C C . ASN B 1 55 ? 14.602 11.445 6.715 1 94.06 55 ASN B C 1
ATOM 975 O O . ASN B 1 55 ? 13.766 11.594 5.824 1 94.06 55 ASN B O 1
ATOM 979 N N . PHE B 1 56 ? 14.758 10.414 7.617 1 91.06 56 PHE B N 1
ATOM 980 C CA . PHE B 1 56 ? 13.719 9.391 7.602 1 91.06 56 PHE B CA 1
ATOM 981 C C . PHE B 1 56 ? 12.453 9.891 8.289 1 91.06 56 PHE B C 1
ATOM 983 O O . PHE B 1 56 ? 12.508 10.344 9.438 1 91.06 56 PHE B O 1
ATOM 990 N N . THR B 1 57 ? 11.445 9.844 7.543 1 87.69 57 THR B N 1
ATOM 991 C CA . THR B 1 57 ? 10.211 10.414 8.07 1 87.69 57 THR B CA 1
ATOM 992 C C . THR B 1 57 ? 9.336 9.32 8.672 1 87.69 57 THR B C 1
ATOM 994 O O . THR B 1 57 ? 8.578 9.578 9.617 1 87.69 57 THR B O 1
ATOM 997 N N . LYS B 1 58 ? 9.414 8.133 8.141 1 85.31 58 LYS B N 1
ATOM 998 C CA . LYS B 1 58 ? 8.531 7.074 8.633 1 85.31 58 LYS B CA 1
ATOM 999 C C . LYS B 1 58 ? 9.266 5.738 8.695 1 85.31 58 LYS B C 1
ATOM 1001 O O . LYS B 1 58 ? 10.078 5.426 7.82 1 85.31 58 LYS B O 1
ATOM 1006 N N . TYR B 1 59 ? 9.062 5.137 9.82 1 91.25 59 TYR B N 1
ATOM 1007 C CA . TYR B 1 59 ? 9.531 3.768 10 1 91.25 59 TYR B CA 1
ATOM 1008 C C . TYR B 1 59 ? 8.375 2.85 10.383 1 91.25 59 TYR B C 1
ATOM 1010 O O . TYR B 1 59 ? 7.723 3.051 11.414 1 91.25 59 TYR B O 1
ATOM 1018 N N . ASN B 1 60 ? 8.133 1.938 9.516 1 91.94 60 ASN B N 1
ATOM 1019 C CA . ASN B 1 60 ? 7.02 1.032 9.781 1 91.94 60 ASN B CA 1
ATOM 1020 C C . ASN B 1 60 ? 7.453 -0.428 9.703 1 91.94 60 ASN B C 1
ATOM 1022 O O . ASN B 1 60 ? 8.344 -0.773 8.922 1 91.94 60 ASN B O 1
ATOM 1026 N N . ALA B 1 61 ? 6.855 -1.164 10.547 1 94.5 61 ALA B N 1
ATOM 1027 C CA . ALA B 1 61 ? 6.973 -2.619 10.469 1 94.5 61 ALA B CA 1
ATOM 1028 C C . ALA B 1 61 ? 5.672 -3.252 9.992 1 94.5 61 ALA B C 1
ATOM 1030 O O . ALA B 1 61 ? 4.582 -2.777 10.328 1 94.5 61 ALA B O 1
ATOM 1031 N N . ALA B 1 62 ? 5.836 -4.18 9.148 1 93.69 62 ALA B N 1
ATOM 1032 C CA . ALA B 1 62 ? 4.641 -4.82 8.609 1 93.69 62 ALA B CA 1
ATOM 1033 C C . ALA B 1 62 ? 4.738 -6.34 8.711 1 93.69 62 ALA B C 1
ATOM 1035 O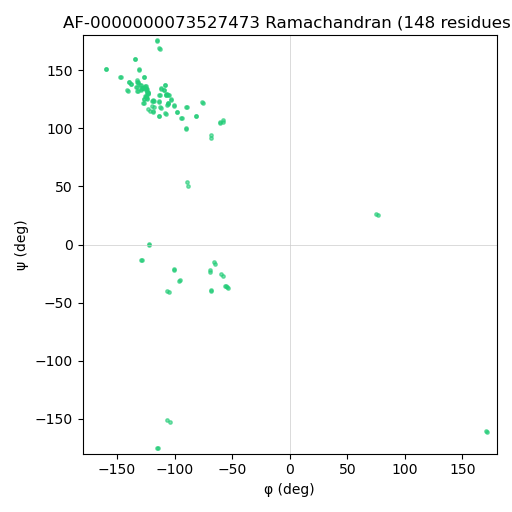 O . ALA B 1 62 ? 5.789 -6.922 8.43 1 93.69 62 ALA B O 1
ATOM 1036 N N . LEU B 1 63 ? 3.699 -6.918 9.164 1 95.5 63 LEU B N 1
ATOM 1037 C CA . LEU B 1 63 ? 3.523 -8.367 9.172 1 95.5 63 LEU B CA 1
ATOM 1038 C C . LEU B 1 63 ? 2.393 -8.781 8.234 1 95.5 63 LEU B C 1
ATOM 1040 O O . LEU B 1 63 ? 1.294 -8.219 8.297 1 95.5 63 LEU B O 1
ATOM 1044 N N . SER B 1 64 ? 2.68 -9.609 7.332 1 93.56 64 SER B N 1
ATOM 1045 C CA . SER B 1 64 ? 1.645 -10.031 6.391 1 93.56 64 SER B CA 1
ATOM 1046 C C . SER B 1 64 ? 1.511 -11.547 6.355 1 93.56 64 SER B C 1
ATOM 1048 O O . SER B 1 64 ? 2.506 -12.273 6.469 1 93.56 64 SER B O 1
ATOM 1050 N N . PHE B 1 65 ? 0.326 -11.969 6.355 1 95.19 65 PHE B N 1
ATOM 1051 C CA . PHE B 1 65 ? -0.048 -13.367 6.172 1 95.19 65 PHE B CA 1
ATOM 1052 C C . PHE B 1 65 ? -0.802 -13.555 4.863 1 95.19 65 PHE B C 1
ATOM 1054 O O . PHE B 1 65 ? -1.888 -13 4.68 1 95.19 65 PHE B O 1
ATOM 1061 N N . SER B 1 66 ? -0.149 -14.219 3.939 1 90.06 66 SER B N 1
ATOM 1062 C CA . SER B 1 66 ? -0.738 -14.406 2.617 1 90.06 66 SER B CA 1
ATOM 1063 C C . SER B 1 66 ? -1.196 -15.844 2.412 1 90.06 66 SER B C 1
ATOM 1065 O O . SER B 1 66 ? -0.443 -16.781 2.674 1 90.06 66 SER B O 1
ATOM 1067 N N . THR B 1 67 ? -2.486 -15.922 1.981 1 91.06 67 THR B N 1
ATOM 1068 C CA . THR B 1 67 ? -3.049 -17.203 1.577 1 91.06 67 THR B CA 1
ATOM 1069 C C . THR B 1 67 ? -3.398 -17.203 0.092 1 91.06 67 THR B C 1
ATOM 1071 O O . THR B 1 67 ? -3.191 -16.188 -0.596 1 91.06 67 THR B O 1
ATOM 1074 N N . SER B 1 68 ? -3.818 -18.234 -0.49 1 85.75 68 SER B N 1
ATOM 1075 C CA . SER B 1 68 ? -4.098 -18.344 -1.918 1 85.75 68 SER B CA 1
ATOM 1076 C C . SER B 1 68 ? -5.137 -17.312 -2.357 1 85.75 68 SER B C 1
ATOM 1078 O O . SER B 1 68 ? -5.117 -16.859 -3.5 1 85.75 68 SER B O 1
ATOM 1080 N N . ASP B 1 69 ? -5.973 -16.891 -1.501 1 88.06 69 ASP B N 1
ATOM 1081 C CA . ASP B 1 69 ? -7.078 -16.016 -1.899 1 88.06 69 ASP B CA 1
ATOM 1082 C C . ASP B 1 69 ? -7.137 -14.766 -1.026 1 88.06 69 ASP B C 1
ATOM 1084 O O . ASP B 1 69 ? -7.789 -13.789 -1.385 1 88.06 69 ASP B O 1
ATOM 1088 N N . LEU B 1 70 ? -6.391 -14.922 -0.002 1 92.31 70 LEU B N 1
ATOM 1089 C CA . LEU B 1 70 ? -6.547 -13.867 0.995 1 92.31 70 LEU B CA 1
ATOM 1090 C C . LEU B 1 70 ? -5.195 -13.445 1.557 1 92.31 70 LEU B C 1
ATOM 1092 O O . LEU B 1 70 ? -4.32 -14.281 1.773 1 92.31 70 LEU B O 1
ATOM 1096 N N . ILE B 1 71 ? -5.043 -12.102 1.719 1 92.19 71 ILE B N 1
ATOM 1097 C CA . ILE B 1 71 ? -3.826 -11.578 2.33 1 92.19 71 ILE B CA 1
ATOM 1098 C C . ILE B 1 71 ? -4.188 -10.664 3.5 1 92.19 71 ILE B C 1
ATOM 1100 O O . ILE B 1 71 ? -4.965 -9.719 3.344 1 92.19 71 ILE B O 1
ATOM 1104 N N . ALA B 1 72 ? -3.643 -10.977 4.633 1 95.62 72 ALA B N 1
ATOM 1105 C CA . ALA B 1 72 ? -3.805 -10.141 5.82 1 95.62 72 ALA B CA 1
ATOM 1106 C C . ALA B 1 72 ? -2.482 -9.492 6.223 1 95.62 72 ALA B C 1
ATOM 1108 O O . ALA B 1 72 ? -1.446 -10.156 6.266 1 95.62 72 ALA B O 1
ATOM 1109 N N . SER B 1 73 ? -2.52 -8.203 6.402 1 95.12 73 SER B N 1
ATOM 1110 C CA . SER B 1 73 ? -1.284 -7.504 6.738 1 95.12 73 SER B CA 1
ATOM 1111 C C . SER B 1 73 ? -1.489 -6.547 7.902 1 95.12 73 SER B C 1
ATOM 1113 O O . SER B 1 73 ? -2.555 -5.941 8.039 1 95.12 73 SER B O 1
ATOM 1115 N N . LEU B 1 74 ? -0.479 -6.5 8.75 1 95.5 74 LEU B N 1
ATOM 1116 C CA . LEU B 1 74 ? -0.461 -5.605 9.906 1 95.5 74 LEU B CA 1
ATOM 1117 C C . LEU B 1 74 ? 0.712 -4.637 9.82 1 95.5 74 LEU B C 1
ATOM 1119 O O . LEU B 1 74 ? 1.862 -5.059 9.68 1 95.5 74 LEU B O 1
ATOM 1123 N N . ILE B 1 75 ? 0.33 -3.424 9.781 1 93.44 75 ILE B N 1
ATOM 1124 C CA . ILE B 1 75 ? 1.363 -2.395 9.742 1 93.44 75 ILE B CA 1
ATOM 1125 C C . ILE B 1 75 ? 1.461 -1.712 11.109 1 93.44 75 ILE B C 1
ATOM 1127 O O . ILE B 1 75 ? 0.448 -1.288 11.672 1 93.44 75 ILE B O 1
ATOM 1131 N N . LEU B 1 76 ? 2.715 -1.652 11.617 1 90.44 76 LEU B N 1
ATOM 1132 C CA . LEU B 1 76 ? 2.961 -1.104 12.945 1 90.44 76 LEU B CA 1
ATOM 1133 C C . LEU B 1 76 ? 3.922 0.079 12.875 1 90.44 76 LEU B C 1
ATOM 1135 O O . LEU B 1 76 ? 4.777 0.136 11.992 1 90.44 76 LEU B O 1
#

Foldseek 3Di:
DQDWDKDKDKDDDQFKIKMWMFTPGPWTKIKIKIWGGHQFKIKMWIWIATPVVRDTDDIKIKIWGHDPVDIDMDID/DQDWDKDKDKDDDQFKIKMWMFTPHPWTKIKIKIWGGHQFKIKMWIWIATPVVRDTDDIKIKIWGHDPVDIDMDID

Sequence (152 aa):
MKVWLQVELQYLHEYAGISTSIGLTASPLFNFSGVAGNNTVALGTDVCFDTATGNFTKYNAALSFSTSDLIASLILMKVWLQVELQYLHEYAGISTSIGLTASPLFNFSGVAGNNTVALGTDVCFDTATGNFTKYNAALSFSTSDLIASLIL